Protein AF-A0AAV7QMP1-F1 (afdb_monomer_lite)

pLDDT: mean 78.6, std 20.32, range [35.31, 98.38]

Foldseek 3Di:
DVVVVVVVVVVVVVVVVVVVVVVVVVVVVVVVVVVVVVVVVVVVVVVVVVVVVVVVVCVVVVVVVVVVVVVVVVVVVVVVVVVVVVVVVVCVQCVQKDWDADDDPPPPDPDPLVVVQVCCCPPPDVDRDPPFWDWDDDDDPDPDRTDTTIGGDDPDPPPPDDDDDD

Organism: Pleurodeles waltl (NCBI:txid8319)

Radius of gyration: 50.35 Å; chains: 1; bounding box: 97×55×137 Å

Structure (mmCIF, N/CA/C/O backbone):
data_AF-A0AAV7QMP1-F1
#
_entry.id   AF-A0AAV7QMP1-F1
#
loop_
_atom_site.group_PDB
_atom_site.id
_atom_site.type_symbol
_atom_site.label_atom_id
_atom_site.label_alt_id
_atom_site.label_comp_id
_atom_site.label_asym_id
_atom_site.label_entity_id
_atom_site.label_seq_id
_atom_site.pdbx_PDB_ins_code
_atom_site.Cartn_x
_atom_site.Cartn_y
_atom_site.Cartn_z
_atom_site.occupancy
_atom_site.B_iso_or_equiv
_atom_site.auth_seq_id
_atom_site.auth_comp_id
_atom_site.auth_asym_id
_atom_site.auth_atom_id
_atom_site.pdbx_PDB_model_num
ATOM 1 N N . MET A 1 1 ? 49.238 -14.291 -77.627 1.00 57.47 1 MET A N 1
ATOM 2 C CA . MET A 1 1 ? 49.562 -13.007 -76.963 1.00 57.47 1 MET A CA 1
ATOM 3 C C . MET A 1 1 ? 48.306 -12.229 -76.553 1.00 57.47 1 MET A C 1
ATOM 5 O O . MET A 1 1 ? 48.328 -11.597 -75.507 1.00 57.47 1 MET A O 1
ATOM 9 N N . GLU A 1 2 ? 47.191 -12.328 -77.293 1.00 57.81 2 GLU A N 1
ATOM 10 C CA . GLU A 1 2 ? 45.910 -11.683 -76.927 1.00 57.81 2 GLU A CA 1
ATOM 11 C C . GLU A 1 2 ? 45.243 -12.232 -75.652 1.00 57.81 2 GLU A C 1
ATOM 13 O O . GLU A 1 2 ? 44.697 -11.458 -74.869 1.00 57.81 2 GLU A O 1
ATOM 18 N N . VAL A 1 3 ? 45.331 -13.543 -75.389 1.00 61.09 3 VAL A N 1
ATOM 19 C CA . VAL A 1 3 ? 44.695 -14.173 -74.210 1.00 61.09 3 VAL A CA 1
ATOM 20 C C . VAL A 1 3 ? 45.252 -13.616 -72.891 1.00 61.09 3 VAL A C 1
ATOM 22 O O . VAL A 1 3 ? 44.511 -13.397 -71.934 1.00 61.09 3 VAL A O 1
ATOM 25 N N . THR A 1 4 ? 46.553 -13.321 -72.843 1.00 60.56 4 THR A N 1
ATOM 26 C CA . THR A 1 4 ? 47.216 -12.785 -71.647 1.00 60.56 4 THR A CA 1
ATOM 27 C C . THR A 1 4 ? 46.822 -11.329 -71.398 1.00 60.56 4 THR A C 1
ATOM 29 O O . THR A 1 4 ? 46.493 -10.972 -70.269 1.00 60.56 4 THR A O 1
ATOM 32 N N . LEU A 1 5 ? 46.766 -10.503 -72.449 1.00 61.28 5 LEU A N 1
ATOM 33 C CA . LEU A 1 5 ? 46.315 -9.109 -72.362 1.00 61.28 5 LEU A CA 1
ATOM 34 C C . LEU A 1 5 ? 44.860 -9.012 -71.883 1.00 61.28 5 LEU A C 1
ATOM 36 O O . LEU A 1 5 ? 44.578 -8.243 -70.967 1.00 61.28 5 LEU A O 1
ATOM 40 N N . HIS A 1 6 ? 43.960 -9.850 -72.411 1.00 63.03 6 HIS A N 1
ATOM 41 C CA . HIS A 1 6 ? 42.557 -9.883 -71.984 1.00 63.03 6 HIS A CA 1
ATOM 42 C C . HIS A 1 6 ? 42.397 -10.297 -70.509 1.00 63.03 6 HIS A C 1
ATOM 44 O O . HIS A 1 6 ? 41.581 -9.726 -69.781 1.00 63.03 6 HIS A O 1
ATOM 50 N N . ASN A 1 7 ? 43.225 -11.233 -70.031 1.00 68.56 7 ASN A N 1
ATOM 51 C CA . ASN A 1 7 ? 43.263 -11.623 -68.620 1.00 68.56 7 ASN A CA 1
ATOM 52 C C . ASN A 1 7 ? 43.726 -10.460 -67.722 1.00 68.56 7 ASN A C 1
ATOM 54 O O . ASN A 1 7 ? 43.084 -10.168 -66.715 1.00 68.56 7 ASN A O 1
ATOM 58 N N . HIS A 1 8 ? 44.775 -9.725 -68.105 1.00 65.62 8 HIS A N 1
ATOM 59 C CA . HIS A 1 8 ? 45.237 -8.555 -67.347 1.00 65.62 8 HIS A CA 1
ATOM 60 C C . HIS A 1 8 ? 44.198 -7.423 -67.307 1.00 65.62 8 HIS A C 1
ATOM 62 O O . HIS A 1 8 ? 43.970 -6.840 -66.246 1.00 65.62 8 HIS A O 1
ATOM 68 N N . THR A 1 9 ? 43.503 -7.151 -68.417 1.00 70.00 9 THR A N 1
ATOM 69 C CA . THR A 1 9 ? 42.407 -6.168 -68.452 1.00 70.00 9 THR A CA 1
ATOM 70 C C . THR A 1 9 ? 41.213 -6.601 -67.594 1.00 70.00 9 THR A C 1
ATOM 72 O O . THR A 1 9 ? 40.581 -5.760 -66.955 1.00 70.00 9 THR A O 1
ATOM 75 N N . SER A 1 10 ? 40.913 -7.903 -67.531 1.00 74.25 10 SER A N 1
ATOM 76 C CA . SER A 1 10 ? 39.873 -8.456 -66.655 1.00 74.25 10 SER A CA 1
ATOM 77 C C . SER A 1 10 ? 40.239 -8.314 -65.174 1.00 74.25 10 SER A C 1
ATOM 79 O O . SER A 1 10 ? 39.420 -7.853 -64.384 1.00 74.25 10 SER A O 1
ATOM 81 N N . GLN A 1 11 ? 41.485 -8.622 -64.794 1.00 75.75 11 GLN A N 1
ATOM 82 C CA . GLN A 1 11 ? 41.970 -8.471 -63.415 1.00 75.75 11 GLN A CA 1
ATOM 83 C C . GLN A 1 11 ? 41.964 -7.005 -62.952 1.00 75.75 11 GLN A C 1
ATOM 85 O O . GLN A 1 11 ? 41.550 -6.725 -61.829 1.00 75.75 11 GLN A O 1
ATOM 90 N N . PHE A 1 12 ? 42.342 -6.060 -63.821 1.00 79.12 12 PHE A N 1
ATOM 91 C CA . PHE A 1 12 ? 42.364 -4.627 -63.495 1.00 79.12 12 PHE A CA 1
ATOM 92 C C . PHE A 1 12 ? 40.967 -4.056 -63.187 1.00 79.12 12 PHE A C 1
ATOM 94 O O . PHE A 1 12 ? 40.832 -3.162 -62.356 1.00 79.12 12 PHE A O 1
ATOM 101 N N . LYS A 1 13 ? 39.908 -4.603 -63.798 1.00 84.62 13 LYS A N 1
ATOM 102 C CA . LYS A 1 13 ? 38.517 -4.179 -63.554 1.00 84.62 13 LYS A CA 1
ATOM 103 C C . LYS A 1 13 ? 37.926 -4.702 -62.238 1.00 84.62 13 LYS A C 1
ATOM 105 O O . LYS A 1 13 ? 36.940 -4.145 -61.765 1.00 84.62 13 LYS A O 1
ATOM 110 N N . LYS A 1 14 ? 38.516 -5.734 -61.624 1.00 88.94 14 LYS A N 1
ATOM 111 C CA . LYS A 1 14 ? 37.978 -6.358 -60.399 1.00 88.94 14 LYS A CA 1
ATOM 112 C C . LYS A 1 14 ? 38.096 -5.466 -59.169 1.00 88.94 14 LYS A C 1
ATOM 114 O O . LYS A 1 14 ? 37.183 -5.442 -58.355 1.00 88.94 14 LYS A O 1
ATOM 119 N N . VAL A 1 15 ? 39.204 -4.735 -59.033 1.00 91.06 15 VAL A N 1
ATOM 120 C CA . VAL A 1 15 ? 39.450 -3.893 -57.850 1.00 91.06 15 VAL A CA 1
ATOM 121 C C . VAL A 1 15 ? 38.474 -2.707 -57.786 1.00 91.06 15 VAL A C 1
ATOM 123 O O . VAL A 1 15 ? 37.823 -2.558 -56.755 1.00 91.06 15 VAL A O 1
ATOM 126 N N . PRO A 1 16 ? 38.270 -1.910 -58.858 1.00 93.31 16 PRO A N 1
ATOM 127 C CA . PRO A 1 16 ? 37.254 -0.855 -58.854 1.00 93.31 16 PRO A CA 1
ATOM 128 C C . PRO A 1 16 ? 35.834 -1.377 -58.611 1.00 93.31 16 PRO A C 1
ATOM 130 O O . PRO A 1 16 ? 35.071 -0.737 -57.892 1.00 93.31 16 PRO A O 1
ATOM 133 N N . 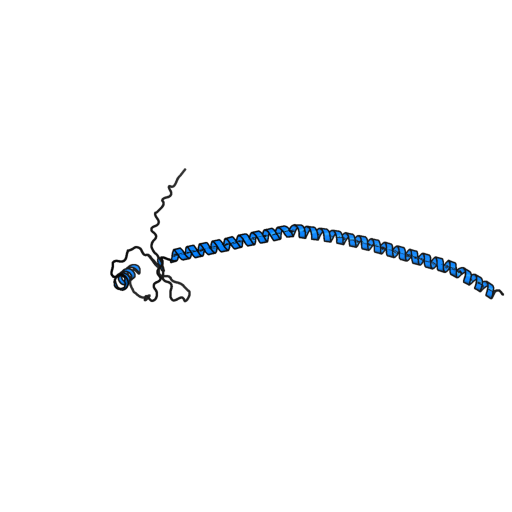GLN A 1 17 ? 35.493 -2.550 -59.160 1.00 93.06 17 GLN A N 1
ATOM 134 C CA . GLN A 1 17 ? 34.187 -3.167 -58.928 1.00 93.06 17 GLN A CA 1
ATOM 135 C C . GLN A 1 17 ? 34.003 -3.561 -57.457 1.00 93.06 17 GLN A C 1
ATOM 137 O O . GLN A 1 17 ? 33.003 -3.197 -56.855 1.00 93.06 17 GLN A O 1
ATOM 142 N N . ALA A 1 18 ? 34.999 -4.202 -56.840 1.00 95.06 18 ALA A N 1
ATOM 143 C CA . ALA A 1 18 ? 34.946 -4.555 -55.423 1.00 95.06 18 ALA A CA 1
ATOM 144 C C . ALA A 1 18 ? 34.833 -3.317 -54.508 1.00 95.06 18 ALA A C 1
ATOM 146 O O . ALA A 1 18 ? 34.141 -3.355 -53.490 1.00 95.06 18 ALA A O 1
ATOM 147 N N . ILE A 1 19 ? 35.473 -2.197 -54.871 1.00 96.00 19 ILE A N 1
ATOM 148 C CA . ILE A 1 19 ? 35.327 -0.918 -54.152 1.00 96.00 19 ILE A CA 1
ATOM 149 C C . ILE A 1 19 ? 33.887 -0.398 -54.261 1.00 96.00 19 ILE A C 1
ATOM 151 O O . ILE A 1 19 ? 33.323 0.072 -53.276 1.00 96.00 19 ILE A O 1
ATOM 155 N N . LEU A 1 20 ? 33.269 -0.503 -55.438 1.00 96.69 20 LEU A N 1
ATOM 156 C CA . LEU A 1 20 ? 31.878 -0.100 -55.631 1.00 96.69 20 LEU A CA 1
ATOM 157 C C . LEU A 1 20 ? 30.908 -0.993 -54.836 1.00 96.69 20 LEU A C 1
ATOM 159 O O . LEU A 1 20 ? 30.008 -0.488 -54.164 1.00 96.69 20 LEU A O 1
ATOM 163 N N . ASP A 1 21 ? 31.126 -2.306 -54.853 1.00 96.62 21 ASP A N 1
ATOM 164 C CA . ASP A 1 21 ? 30.295 -3.282 -54.138 1.00 96.62 21 ASP A CA 1
ATOM 165 C C . ASP A 1 21 ? 30.399 -3.097 -52.613 1.00 96.62 21 ASP A C 1
ATOM 167 O O . ASP A 1 21 ? 29.406 -3.131 -51.885 1.00 96.62 21 ASP A O 1
ATOM 171 N N . THR A 1 22 ? 31.606 -2.835 -52.105 1.00 97.19 22 THR A N 1
ATOM 172 C CA . THR A 1 22 ? 31.815 -2.530 -50.680 1.00 97.19 22 THR A CA 1
ATOM 173 C C . THR A 1 22 ? 31.209 -1.190 -50.289 1.00 97.19 22 THR A C 1
ATOM 175 O O . THR A 1 22 ? 30.554 -1.119 -49.252 1.00 97.19 22 THR A O 1
ATOM 178 N N . LYS A 1 23 ? 31.350 -0.149 -51.119 1.00 97.88 23 LYS A N 1
ATOM 179 C CA . LYS A 1 23 ? 30.707 1.152 -50.894 1.00 97.88 23 LYS A CA 1
ATOM 180 C C . LYS A 1 23 ? 29.189 1.007 -50.760 1.00 97.88 23 LYS A C 1
ATOM 182 O O . LYS A 1 23 ? 28.632 1.440 -49.759 1.00 97.88 23 LYS A O 1
ATOM 187 N N . THR A 1 24 ? 28.542 0.354 -51.721 1.00 97.88 24 THR A N 1
ATOM 188 C CA . THR A 1 24 ? 27.081 0.150 -51.708 1.00 97.88 24 THR A CA 1
ATOM 189 C C . THR A 1 24 ? 26.629 -0.706 -50.519 1.00 97.88 24 THR A C 1
ATOM 191 O O . THR A 1 24 ? 25.622 -0.415 -49.872 1.00 97.88 24 THR A O 1
ATOM 194 N N . THR A 1 25 ? 27.410 -1.726 -50.152 1.00 98.19 25 THR A N 1
ATOM 195 C CA . THR A 1 25 ? 27.158 -2.531 -48.944 1.00 98.19 25 THR A CA 1
ATOM 196 C C . THR A 1 25 ? 27.282 -1.701 -47.661 1.00 98.19 25 THR A C 1
ATOM 198 O O . THR A 1 25 ? 26.528 -1.906 -46.713 1.00 98.19 25 THR A O 1
ATOM 201 N N . LEU A 1 26 ? 28.236 -0.771 -47.593 1.00 98.06 26 LEU A N 1
ATOM 202 C CA . LEU A 1 26 ? 28.390 0.110 -46.436 1.00 98.06 26 LEU A CA 1
ATOM 203 C C . LEU A 1 26 ? 27.259 1.137 -46.357 1.00 98.06 26 LEU A C 1
ATOM 205 O O . LEU A 1 26 ? 26.715 1.318 -45.274 1.00 98.06 26 LEU A O 1
ATOM 209 N N . GLU A 1 27 ? 26.870 1.748 -47.477 1.00 98.19 27 GLU A N 1
ATOM 210 C CA . GLU A 1 27 ? 25.740 2.688 -47.546 1.00 98.19 27 GLU A CA 1
ATOM 211 C C . GLU A 1 27 ? 24.450 2.026 -47.041 1.00 98.19 27 GLU A C 1
ATOM 213 O O . GLU A 1 27 ? 23.833 2.514 -46.099 1.00 98.19 27 GLU A O 1
ATOM 218 N N . THR A 1 28 ? 24.123 0.833 -47.545 1.00 98.00 28 THR A N 1
ATOM 219 C CA . THR A 1 28 ? 22.932 0.085 -47.098 1.00 98.00 28 THR A CA 1
ATOM 220 C C . THR A 1 28 ? 22.969 -0.289 -45.612 1.00 98.00 28 THR A C 1
ATOM 222 O O . THR A 1 28 ? 21.945 -0.222 -44.932 1.00 98.00 28 THR A O 1
ATOM 225 N N . LYS A 1 29 ? 24.138 -0.655 -45.068 1.00 98.12 29 LYS A N 1
ATOM 226 C CA . LYS A 1 29 ? 24.291 -0.921 -43.627 1.00 98.12 29 LYS A CA 1
ATOM 227 C C . LYS A 1 29 ? 24.160 0.344 -42.778 1.00 98.12 29 LYS A C 1
ATOM 229 O O . LYS A 1 29 ? 23.602 0.270 -41.688 1.00 98.12 29 LYS A O 1
ATOM 234 N N . ILE A 1 30 ? 24.664 1.482 -43.254 1.00 98.38 30 ILE A N 1
ATOM 235 C CA . ILE A 1 30 ? 24.527 2.779 -42.574 1.00 98.38 30 ILE A CA 1
ATOM 236 C C . ILE A 1 30 ? 23.057 3.198 -42.532 1.00 98.38 30 ILE A C 1
ATOM 238 O O . ILE A 1 30 ? 22.582 3.631 -41.480 1.00 98.38 30 ILE A O 1
ATOM 242 N N . ASP A 1 31 ? 22.327 3.016 -43.631 1.00 98.00 31 ASP A N 1
ATOM 243 C CA . ASP A 1 31 ? 20.897 3.317 -43.698 1.00 98.00 31 ASP A CA 1
ATOM 244 C C . ASP A 1 31 ? 20.099 2.433 -42.731 1.00 98.00 31 ASP A C 1
ATOM 246 O O . ASP A 1 31 ? 19.269 2.938 -41.973 1.00 98.00 31 ASP A O 1
ATOM 250 N N . ALA A 1 32 ? 20.405 1.131 -42.684 1.00 97.69 32 ALA A N 1
ATOM 251 C CA . ALA A 1 32 ? 19.780 0.196 -41.750 1.00 97.69 32 ALA A CA 1
ATOM 252 C C . ALA A 1 32 ? 20.034 0.581 -40.281 1.00 97.69 32 ALA A C 1
ATOM 254 O O . ALA A 1 32 ? 19.093 0.687 -39.500 1.00 97.69 32 ALA A O 1
ATOM 255 N N . VAL A 1 33 ? 21.286 0.876 -39.912 1.00 98.19 33 VAL A N 1
ATOM 256 C CA . VAL A 1 33 ? 21.636 1.305 -38.543 1.00 98.19 33 VAL A CA 1
ATOM 257 C C . VAL A 1 33 ? 20.979 2.640 -38.186 1.00 98.19 33 VAL A C 1
ATOM 259 O O . VAL A 1 33 ? 20.574 2.849 -37.044 1.00 98.19 33 VAL A O 1
ATOM 262 N N . THR A 1 34 ? 20.850 3.549 -39.153 1.00 98.19 34 THR A N 1
ATOM 263 C CA . THR A 1 34 ? 20.176 4.839 -38.954 1.00 98.19 34 THR A CA 1
ATOM 264 C C . THR A 1 34 ? 18.684 4.644 -38.695 1.00 98.19 34 THR A C 1
ATOM 266 O O . THR A 1 34 ? 18.126 5.288 -37.804 1.00 98.19 34 THR A O 1
ATOM 269 N N . LEU A 1 35 ? 18.042 3.737 -39.434 1.00 97.81 35 LEU A N 1
ATOM 270 C CA . LEU A 1 35 ? 16.643 3.376 -39.225 1.00 97.81 35 LEU A CA 1
ATOM 271 C C . LEU A 1 35 ? 16.435 2.754 -37.840 1.00 97.81 35 LEU A C 1
ATOM 273 O O . LEU A 1 35 ? 15.603 3.249 -37.079 1.00 97.81 35 LEU A O 1
ATOM 277 N N . ASP A 1 36 ? 17.231 1.744 -37.488 1.00 98.06 36 ASP A N 1
ATOM 278 C CA . ASP A 1 36 ? 17.163 1.079 -36.183 1.00 98.06 36 ASP A CA 1
ATOM 279 C C . ASP A 1 36 ? 17.399 2.073 -35.038 1.00 98.06 36 ASP A C 1
ATOM 281 O O . ASP A 1 36 ? 16.678 2.075 -34.042 1.00 98.06 36 ASP A O 1
ATOM 285 N N . GLY A 1 37 ? 18.359 2.990 -35.196 1.00 98.25 37 GLY A N 1
ATOM 286 C CA . GLY A 1 37 ? 18.631 4.042 -34.219 1.00 98.25 37 GLY A CA 1
ATOM 287 C C . GLY A 1 37 ? 17.455 5.002 -34.009 1.00 98.25 37 GLY A C 1
ATOM 288 O O . GLY A 1 37 ? 17.228 5.464 -32.888 1.00 98.25 37 GLY A O 1
ATOM 289 N N . ASN A 1 38 ? 16.681 5.289 -35.058 1.00 97.88 38 ASN A N 1
ATOM 290 C CA . ASN A 1 38 ? 15.475 6.110 -34.946 1.00 97.88 38 ASN A CA 1
ATOM 291 C C . ASN A 1 38 ? 14.340 5.359 -34.241 1.00 97.88 38 ASN A C 1
ATOM 293 O O . ASN A 1 38 ? 13.675 5.953 -33.395 1.00 97.88 38 ASN A O 1
ATOM 297 N N . LEU A 1 39 ? 14.163 4.067 -34.531 1.00 97.50 39 LEU A N 1
ATOM 298 C CA . LEU A 1 39 ? 13.173 3.219 -33.856 1.00 97.50 39 LEU A CA 1
ATOM 299 C C . LEU A 1 39 ? 13.487 3.066 -32.362 1.00 97.50 39 LEU A C 1
ATOM 301 O O . LEU A 1 39 ? 12.629 3.279 -31.510 1.00 97.50 39 LEU A O 1
ATOM 305 N N . LEU A 1 40 ? 14.751 2.812 -32.020 1.00 98.12 40 LEU A N 1
ATOM 306 C CA . LEU A 1 40 ? 15.181 2.753 -30.622 1.00 98.12 40 LEU A CA 1
ATOM 307 C C . LEU A 1 40 ? 14.946 4.079 -29.894 1.00 98.12 40 LEU A C 1
ATOM 309 O O . LEU A 1 40 ? 14.585 4.084 -28.719 1.00 98.12 40 LEU A O 1
ATOM 313 N N . ARG A 1 41 ? 15.123 5.215 -30.577 1.00 98.12 41 ARG A N 1
ATOM 314 C CA . ARG A 1 41 ? 14.843 6.533 -29.997 1.00 98.12 41 ARG A CA 1
ATOM 315 C C . ARG A 1 41 ? 13.357 6.719 -29.703 1.00 98.12 41 ARG A C 1
ATOM 317 O O . ARG A 1 41 ? 13.031 7.259 -28.647 1.00 98.12 41 ARG A O 1
ATOM 324 N N . THR A 1 42 ? 12.473 6.300 -30.609 1.00 97.88 42 THR A N 1
ATOM 325 C CA . THR A 1 42 ? 11.024 6.388 -30.381 1.00 97.88 42 THR A CA 1
ATOM 326 C C . THR A 1 42 ? 10.587 5.474 -29.245 1.00 97.88 42 THR A C 1
ATOM 328 O O . THR A 1 42 ? 9.863 5.920 -28.359 1.00 97.88 42 THR A O 1
ATOM 331 N N . ASP A 1 43 ? 11.097 4.245 -29.203 1.00 98.00 43 ASP A N 1
ATOM 332 C CA . ASP A 1 43 ? 10.775 3.291 -28.140 1.00 98.00 43 ASP A CA 1
ATOM 333 C C . ASP A 1 43 ? 11.277 3.785 -26.781 1.00 98.00 43 ASP A C 1
ATOM 335 O O . ASP A 1 43 ? 10.555 3.737 -25.785 1.00 98.00 43 ASP A O 1
ATOM 339 N N . HIS A 1 44 ? 12.494 4.334 -26.742 1.00 98.00 44 HIS A N 1
ATOM 340 C CA . HIS A 1 44 ? 13.047 4.948 -25.540 1.00 98.00 44 HIS A CA 1
ATOM 341 C C . HIS A 1 44 ? 12.177 6.106 -25.040 1.00 98.00 44 HIS A C 1
ATOM 343 O O . HIS A 1 44 ? 11.932 6.206 -23.841 1.00 98.00 44 HIS A O 1
ATOM 349 N N . TRP A 1 45 ? 11.673 6.958 -25.938 1.00 98.19 45 TRP A N 1
ATOM 350 C CA . TRP A 1 45 ? 10.774 8.050 -25.559 1.00 98.19 45 TRP A CA 1
ATOM 351 C C . TRP A 1 45 ? 9.480 7.537 -24.915 1.00 98.19 45 TRP A C 1
ATOM 353 O O . TRP A 1 45 ? 9.103 8.005 -23.843 1.00 98.19 45 TRP A O 1
ATOM 363 N N . VAL A 1 46 ? 8.847 6.527 -25.519 1.00 98.06 46 VAL A N 1
ATOM 364 C CA . VAL A 1 46 ? 7.630 5.899 -24.977 1.00 98.06 46 VAL A CA 1
ATOM 365 C C . VAL A 1 46 ? 7.890 5.273 -23.604 1.00 98.06 46 VAL A C 1
ATOM 367 O O . VAL A 1 46 ? 7.051 5.358 -22.708 1.00 98.06 46 VAL A O 1
ATOM 370 N N . LEU A 1 47 ? 9.051 4.643 -23.410 1.00 98.12 47 LEU A N 1
ATOM 371 C CA . LEU A 1 47 ? 9.425 4.084 -22.112 1.00 98.12 47 LEU A CA 1
ATOM 372 C C . LEU A 1 47 ? 9.619 5.171 -21.055 1.00 98.12 47 LEU A C 1
ATOM 374 O O . LEU A 1 47 ? 9.123 5.006 -19.945 1.00 98.12 47 LEU A O 1
ATOM 378 N N . VAL A 1 48 ? 10.295 6.272 -21.391 1.00 98.38 48 VAL A N 1
ATOM 379 C CA . VAL A 1 48 ? 10.482 7.404 -20.472 1.00 98.38 48 VAL A CA 1
ATOM 380 C C . VAL A 1 48 ? 9.134 7.971 -20.034 1.00 98.38 48 VAL A C 1
ATOM 382 O O . VAL A 1 48 ? 8.917 8.141 -18.838 1.00 98.38 48 VAL A O 1
ATOM 385 N N . GLU A 1 49 ? 8.214 8.194 -20.973 1.00 98.25 49 GLU A N 1
ATOM 386 C CA . GLU A 1 49 ? 6.873 8.707 -20.676 1.00 98.25 49 GLU A CA 1
ATOM 387 C C . GLU A 1 49 ? 6.116 7.789 -19.707 1.00 98.25 49 GLU A C 1
ATOM 389 O O . GLU A 1 49 ? 5.648 8.238 -18.660 1.00 98.25 49 GLU A O 1
ATOM 394 N N . ARG A 1 50 ? 6.084 6.483 -19.997 1.00 98.06 50 ARG A N 1
ATOM 395 C CA . ARG A 1 50 ? 5.430 5.492 -19.132 1.00 98.06 50 ARG A CA 1
ATOM 396 C C . ARG A 1 50 ? 6.067 5.412 -17.750 1.00 98.06 50 ARG A C 1
ATOM 398 O O . ARG A 1 50 ? 5.354 5.281 -16.762 1.00 98.06 50 ARG A O 1
ATOM 405 N N . VAL A 1 51 ? 7.396 5.475 -17.668 1.00 98.38 51 VAL A N 1
ATOM 406 C CA . VAL A 1 51 ? 8.104 5.466 -16.382 1.00 98.38 51 VAL A CA 1
ATOM 407 C C . VAL A 1 51 ? 7.730 6.705 -15.574 1.00 98.38 51 VAL A C 1
ATOM 409 O O . VAL A 1 51 ? 7.329 6.564 -14.423 1.00 98.38 51 VAL A O 1
ATOM 412 N N . THR A 1 52 ? 7.753 7.892 -16.182 1.00 98.12 52 THR A N 1
ATOM 413 C CA . THR A 1 52 ? 7.369 9.140 -15.507 1.00 98.12 52 THR A CA 1
ATOM 414 C C . THR A 1 52 ? 5.920 9.107 -15.012 1.00 98.12 52 THR A C 1
ATOM 416 O O . THR A 1 52 ? 5.647 9.536 -13.893 1.00 98.12 52 THR A O 1
ATOM 419 N N . GLU A 1 53 ? 4.986 8.570 -15.801 1.00 97.94 53 GLU A N 1
ATOM 420 C CA . GLU A 1 53 ? 3.594 8.385 -15.371 1.00 97.94 53 GLU A CA 1
ATOM 421 C C . GLU A 1 53 ? 3.509 7.468 -14.142 1.00 97.94 53 GLU A C 1
ATOM 423 O O . GLU A 1 53 ? 2.938 7.851 -13.122 1.00 97.94 53 GLU A O 1
ATOM 428 N N . THR A 1 54 ? 4.172 6.308 -14.183 1.00 97.69 54 THR A N 1
ATOM 429 C CA . THR A 1 54 ? 4.171 5.378 -13.043 1.00 97.69 54 THR A CA 1
ATOM 430 C C . THR A 1 54 ? 4.843 5.949 -11.795 1.00 97.69 54 THR A C 1
ATOM 432 O O . THR A 1 54 ? 4.386 5.695 -10.682 1.00 97.69 54 THR A O 1
ATOM 435 N N . GLU A 1 55 ? 5.907 6.738 -11.946 1.00 97.81 55 GLU A N 1
ATOM 436 C CA . GLU A 1 55 ? 6.570 7.412 -10.828 1.00 97.81 55 GLU A CA 1
ATOM 437 C C . GLU A 1 55 ? 5.646 8.448 -10.178 1.00 97.81 55 GLU A C 1
ATOM 439 O O . GLU A 1 55 ? 5.572 8.517 -8.948 1.00 97.81 55 GLU A O 1
ATOM 444 N N . ASN A 1 56 ? 4.888 9.199 -10.983 1.00 97.81 56 ASN A N 1
ATOM 445 C CA . ASN A 1 56 ? 3.892 10.147 -10.488 1.00 97.81 56 ASN A CA 1
ATOM 446 C C . ASN A 1 56 ? 2.751 9.438 -9.749 1.00 97.81 56 ASN A C 1
ATOM 448 O O . ASN A 1 56 ? 2.383 9.855 -8.649 1.00 97.81 56 ASN A O 1
ATOM 452 N N . ASP A 1 57 ? 2.233 8.339 -10.298 1.00 97.19 57 ASP A N 1
ATOM 453 C CA . ASP A 1 57 ? 1.194 7.540 -9.643 1.00 97.19 57 ASP A CA 1
ATOM 454 C C . ASP A 1 57 ? 1.674 6.999 -8.293 1.00 97.19 57 ASP A C 1
ATOM 456 O O . ASP A 1 57 ? 0.973 7.103 -7.283 1.00 97.19 57 ASP A O 1
ATOM 460 N N . VAL A 1 58 ? 2.902 6.478 -8.231 1.00 97.12 58 VAL A N 1
ATOM 461 C CA . VAL A 1 58 ? 3.507 6.005 -6.977 1.00 97.12 58 VAL A CA 1
ATOM 462 C C . VAL A 1 58 ? 3.677 7.152 -5.980 1.00 97.12 58 VAL A C 1
ATOM 464 O O . VAL A 1 58 ? 3.355 6.988 -4.796 1.00 97.12 58 VAL A O 1
ATOM 467 N N . ALA A 1 59 ? 4.137 8.319 -6.434 1.00 97.12 59 ALA A N 1
ATOM 468 C CA . ALA A 1 59 ? 4.282 9.502 -5.592 1.00 97.12 59 ALA A CA 1
ATOM 469 C C . ALA A 1 59 ? 2.938 9.963 -5.004 1.00 97.12 59 ALA A C 1
ATOM 471 O O . ALA A 1 59 ? 2.893 10.379 -3.847 1.00 97.12 59 ALA A O 1
ATOM 472 N N . MET A 1 60 ? 1.843 9.829 -5.757 1.00 96.44 60 MET A N 1
ATOM 473 C CA . MET A 1 60 ? 0.487 10.166 -5.310 1.00 96.44 60 MET A CA 1
ATOM 474 C C . MET A 1 60 ? -0.131 9.104 -4.392 1.00 96.44 60 MET A C 1
ATOM 476 O O . MET A 1 60 ? -0.805 9.444 -3.419 1.00 96.44 60 MET A O 1
ATOM 480 N N . LEU A 1 61 ? 0.106 7.818 -4.654 1.00 97.00 61 LEU A N 1
ATOM 481 C CA . LEU A 1 61 ? -0.460 6.724 -3.859 1.00 97.00 61 LEU A CA 1
ATOM 482 C C . LEU A 1 61 ? 0.222 6.569 -2.496 1.00 97.00 61 LEU A C 1
ATOM 484 O O . LEU A 1 61 ? -0.440 6.241 -1.509 1.00 97.00 61 LEU A O 1
ATOM 488 N N . THR A 1 62 ? 1.524 6.841 -2.416 1.00 96.31 62 THR A N 1
ATOM 489 C CA . THR A 1 62 ? 2.308 6.734 -1.175 1.00 96.31 62 THR A CA 1
ATOM 490 C C . THR A 1 62 ? 1.698 7.513 0.008 1.00 96.31 62 THR A C 1
ATOM 492 O O . THR A 1 62 ? 1.490 6.909 1.067 1.00 96.31 62 THR A O 1
ATOM 495 N N . PRO A 1 63 ? 1.354 8.814 -0.108 1.00 96.06 63 PRO A N 1
ATOM 496 C CA . PRO A 1 63 ? 0.725 9.552 0.987 1.00 96.06 63 PRO A CA 1
ATOM 497 C C . PRO A 1 63 ? -0.693 9.059 1.304 1.00 96.06 63 PRO A C 1
ATOM 499 O O . PRO A 1 63 ? -1.062 9.031 2.477 1.00 96.06 63 PRO A O 1
ATOM 502 N N . CYS A 1 64 ? -1.475 8.620 0.310 1.00 96.31 64 CYS A N 1
ATOM 503 C CA . CYS A 1 64 ? -2.812 8.062 0.544 1.00 96.31 64 CYS A CA 1
ATOM 504 C C . CYS A 1 64 ? -2.761 6.779 1.380 1.00 96.31 64 CYS A C 1
ATOM 506 O O . CYS A 1 64 ? -3.531 6.635 2.329 1.00 96.31 64 CYS A O 1
ATOM 508 N N . VAL A 1 65 ? -1.838 5.866 1.064 1.00 97.12 65 VAL A N 1
ATOM 509 C CA . VAL A 1 65 ? -1.643 4.632 1.840 1.00 97.12 65 VAL A CA 1
ATOM 510 C C . VAL A 1 65 ? -1.235 4.962 3.272 1.00 97.12 65 VAL A C 1
ATOM 512 O O . VAL A 1 65 ? -1.786 4.387 4.209 1.00 97.12 65 VAL A O 1
ATOM 515 N N . LYS A 1 66 ? -0.326 5.924 3.455 1.00 96.69 66 LYS A N 1
ATOM 516 C CA . LYS A 1 66 ? 0.104 6.361 4.785 1.00 96.69 66 LYS A CA 1
ATOM 517 C C . LYS A 1 66 ? -1.055 6.945 5.601 1.00 96.69 66 LYS A C 1
ATOM 519 O O . LYS A 1 66 ? -1.269 6.524 6.733 1.00 96.69 66 LYS A O 1
ATOM 524 N N . ALA A 1 67 ? -1.845 7.842 5.012 1.00 96.56 67 ALA A N 1
ATOM 525 C CA . ALA A 1 67 ? -3.017 8.419 5.670 1.00 96.56 67 ALA A CA 1
ATOM 526 C C . ALA A 1 67 ? -4.059 7.348 6.037 1.00 96.56 67 ALA A C 1
ATOM 528 O O . ALA A 1 67 ? -4.655 7.387 7.112 1.00 96.56 67 ALA A O 1
ATOM 529 N N . LEU A 1 68 ? -4.261 6.351 5.170 1.00 96.56 68 LEU A N 1
ATOM 530 C CA . LEU A 1 68 ? -5.174 5.245 5.449 1.00 96.56 68 LEU A CA 1
ATOM 531 C C . LEU A 1 68 ? -4.680 4.372 6.612 1.00 96.56 68 LEU A C 1
ATOM 533 O O . LEU A 1 68 ? -5.481 3.974 7.455 1.00 96.56 68 LEU A O 1
ATOM 537 N N . GLN A 1 69 ? -3.375 4.100 6.681 1.00 97.50 69 GLN A N 1
ATOM 538 C CA . GLN A 1 69 ? -2.770 3.377 7.801 1.00 97.50 69 GLN A CA 1
ATOM 539 C C . GLN A 1 69 ? -2.927 4.146 9.116 1.00 97.50 69 GLN A C 1
ATOM 541 O O . GLN A 1 69 ? -3.353 3.560 10.108 1.00 97.50 69 GLN A O 1
ATOM 546 N N . GLU A 1 70 ? -2.658 5.453 9.116 1.00 97.19 70 GLU A N 1
ATOM 547 C CA . GLU A 1 70 ? -2.846 6.316 10.288 1.00 97.19 70 GLU A CA 1
ATOM 548 C C . GLU A 1 70 ? -4.308 6.285 10.768 1.00 97.19 70 GLU A C 1
ATOM 550 O O . GLU A 1 70 ? -4.572 6.004 11.940 1.00 97.19 70 GLU A O 1
ATOM 555 N N . ASN A 1 71 ? -5.269 6.433 9.853 1.00 97.56 71 ASN A N 1
ATOM 556 C CA . ASN A 1 71 ? -6.695 6.345 10.177 1.00 97.56 71 ASN A CA 1
ATOM 557 C C . ASN A 1 71 ? -7.087 4.973 10.738 1.00 97.56 71 ASN A C 1
ATOM 559 O O . ASN A 1 71 ? -7.822 4.901 11.718 1.00 97.56 71 ASN A O 1
ATOM 563 N N . MET A 1 72 ? -6.584 3.882 10.152 1.00 97.56 72 MET A N 1
ATOM 564 C CA . MET A 1 72 ? -6.844 2.525 10.637 1.00 97.56 72 MET A CA 1
ATOM 565 C C . MET A 1 72 ? -6.322 2.340 12.065 1.00 97.56 72 MET A C 1
ATOM 567 O O . MET A 1 72 ? -7.022 1.777 12.907 1.00 97.56 72 MET A O 1
ATOM 571 N N . THR A 1 73 ? -5.115 2.834 12.359 1.00 97.31 73 THR A N 1
ATOM 572 C CA . THR A 1 73 ? -4.552 2.761 13.714 1.00 97.31 73 THR A CA 1
ATOM 573 C C . THR A 1 73 ? -5.383 3.560 14.710 1.00 97.31 73 THR A C 1
ATOM 575 O O . THR A 1 73 ? -5.733 3.021 15.756 1.00 97.31 73 THR A O 1
ATOM 578 N N . HIS A 1 74 ? -5.792 4.781 14.353 1.00 97.31 74 HIS A N 1
ATOM 579 C CA . HIS A 1 74 ? -6.652 5.616 15.190 1.00 97.31 74 HIS A CA 1
ATOM 580 C C . HIS A 1 74 ? -7.986 4.926 15.494 1.00 97.31 74 HIS A C 1
ATOM 582 O O . HIS A 1 74 ? -8.372 4.778 16.653 1.00 97.31 74 HIS A O 1
ATOM 588 N N . LEU A 1 75 ? -8.666 4.428 14.461 1.00 97.38 75 LEU A N 1
ATOM 589 C CA . LEU A 1 75 ? -9.962 3.774 14.623 1.00 97.38 75 LEU A CA 1
ATOM 590 C C . LEU A 1 75 ? -9.855 2.491 15.452 1.00 97.38 75 LEU A C 1
ATOM 592 O O . LEU A 1 75 ? -10.717 2.220 16.281 1.00 97.38 75 LEU A O 1
ATOM 596 N N . THR A 1 76 ? -8.780 1.722 15.267 1.00 97.75 76 THR A N 1
ATOM 597 C CA . THR A 1 76 ? -8.522 0.518 16.069 1.00 97.75 76 THR A CA 1
ATOM 598 C C . THR A 1 76 ? -8.354 0.884 17.544 1.00 97.75 76 THR A C 1
ATOM 600 O O . THR A 1 76 ? -8.977 0.263 18.400 1.00 97.75 76 THR A O 1
ATOM 603 N N . THR A 1 77 ? -7.595 1.943 17.848 1.00 97.56 77 THR A N 1
ATOM 604 C CA . THR A 1 77 ? -7.429 2.403 19.235 1.00 97.56 77 THR A CA 1
ATOM 605 C C . THR A 1 77 ? -8.729 2.908 19.857 1.00 97.56 77 THR A C 1
ATOM 607 O O . THR A 1 77 ? -8.993 2.619 21.023 1.00 97.56 77 THR A O 1
ATOM 610 N N . GLU A 1 78 ? -9.572 3.610 19.093 1.00 97.88 78 GLU A N 1
ATOM 611 C CA . GLU A 1 78 ? -10.881 4.053 19.582 1.00 97.88 78 GLU A CA 1
ATOM 612 C C . GLU A 1 78 ? -11.810 2.872 19.864 1.00 97.88 78 GLU A C 1
ATOM 614 O O . GLU A 1 78 ? -12.494 2.857 20.886 1.00 97.88 78 GLU A O 1
ATOM 619 N N . VAL A 1 79 ? -11.823 1.863 18.989 1.00 98.00 79 VAL A N 1
ATOM 620 C CA . VAL A 1 79 ? -12.616 0.645 19.193 1.00 98.00 79 VAL A CA 1
ATOM 621 C C . VAL A 1 79 ? -12.174 -0.083 20.460 1.00 98.00 79 VAL A C 1
ATOM 623 O O . VAL A 1 79 ? -13.029 -0.425 21.278 1.00 98.00 79 VAL A O 1
ATOM 626 N N . ASP A 1 80 ? -10.868 -0.255 20.669 1.00 97.75 80 ASP A N 1
ATOM 627 C CA . ASP A 1 80 ? -10.331 -0.895 21.874 1.00 97.75 80 ASP A CA 1
ATOM 628 C C . ASP A 1 80 ? -10.692 -0.107 23.143 1.00 97.75 80 ASP A C 1
ATOM 630 O O . ASP A 1 80 ? -11.085 -0.683 24.164 1.00 97.75 80 ASP A O 1
ATOM 634 N N . GLU A 1 81 ? -10.617 1.226 23.094 1.00 97.69 81 GLU A N 1
ATOM 635 C CA . GLU A 1 81 ? -11.014 2.066 24.222 1.00 97.69 81 GLU A CA 1
ATOM 636 C C . GLU A 1 81 ? -12.514 1.941 24.515 1.00 97.69 81 GLU A C 1
ATOM 638 O O . GLU A 1 81 ? -12.911 1.766 25.673 1.00 97.69 81 GLU A O 1
ATOM 643 N N . LEU A 1 82 ? -13.355 2.015 23.482 1.00 97.12 82 LEU A N 1
ATOM 644 C CA . LEU A 1 82 ? -14.801 1.880 23.616 1.00 97.12 82 LEU A CA 1
ATOM 645 C C . LEU A 1 82 ? -15.183 0.501 24.152 1.00 97.12 82 LEU A C 1
ATOM 647 O O . LEU A 1 82 ? -16.036 0.417 25.037 1.00 97.12 82 LEU A O 1
ATOM 651 N N . GLN A 1 83 ? -14.521 -0.558 23.688 1.00 97.25 83 GLN A N 1
ATOM 652 C CA . GLN A 1 83 ? -14.721 -1.907 24.198 1.00 97.25 83 GLN A CA 1
ATOM 653 C C . GLN A 1 83 ? -14.355 -1.988 25.682 1.00 97.25 83 GLN A C 1
ATOM 655 O O . GLN A 1 83 ? -15.174 -2.425 26.491 1.00 97.25 83 GLN A O 1
ATOM 660 N N . ARG A 1 84 ? -13.184 -1.476 26.079 1.00 96.44 84 ARG A N 1
ATOM 661 C CA . ARG A 1 84 ? -12.762 -1.453 27.487 1.00 96.44 84 ARG A CA 1
ATOM 662 C C . ARG A 1 84 ? -13.748 -0.681 28.367 1.00 96.44 84 ARG A C 1
ATOM 664 O O . ARG A 1 84 ? -14.050 -1.099 29.483 1.00 96.44 84 ARG A O 1
ATOM 671 N N . ARG A 1 85 ? -14.265 0.450 27.878 1.00 96.12 85 ARG A N 1
ATOM 672 C CA . ARG A 1 85 ? -15.273 1.255 28.589 1.00 96.12 85 ARG A CA 1
ATOM 673 C C . ARG A 1 85 ? -16.608 0.523 28.705 1.00 96.12 85 ARG A C 1
ATOM 675 O O . ARG A 1 85 ? -17.252 0.627 29.748 1.00 96.12 85 ARG A O 1
ATOM 682 N N . ALA A 1 86 ? -17.017 -0.205 27.669 1.00 94.69 86 ALA A N 1
ATOM 683 C CA . ALA A 1 86 ? -18.231 -1.012 27.684 1.00 94.69 86 ALA A CA 1
ATOM 684 C C . ALA A 1 86 ? -18.117 -2.175 28.679 1.00 94.69 86 ALA A C 1
ATOM 686 O O . ALA A 1 86 ? -19.014 -2.357 29.499 1.00 94.69 86 ALA A O 1
ATOM 687 N N . GLU A 1 87 ? -16.995 -2.895 28.674 1.00 93.44 87 GLU A N 1
ATOM 688 C CA . GLU A 1 87 ? -16.714 -3.985 29.615 1.00 93.44 87 GLU A CA 1
ATOM 689 C C . GLU A 1 87 ? -16.672 -3.489 31.068 1.00 93.44 87 GLU A C 1
ATOM 691 O O . GLU A 1 87 ? -17.263 -4.101 31.957 1.00 93.44 87 GLU A O 1
ATOM 696 N N . ASP A 1 88 ? -16.041 -2.341 31.320 1.00 93.75 88 ASP A N 1
ATOM 697 C CA . ASP A 1 88 ? -16.009 -1.701 32.639 1.00 93.75 88 ASP A CA 1
ATOM 698 C C . ASP A 1 88 ? -17.413 -1.256 33.099 1.00 93.75 88 ASP A C 1
ATOM 700 O O . ASP A 1 88 ? -17.811 -1.485 34.245 1.00 93.75 88 ASP A O 1
ATOM 704 N N . ALA A 1 89 ? -18.213 -0.669 32.202 1.00 87.25 89 ALA A N 1
ATOM 705 C CA . ALA A 1 89 ? -19.597 -0.296 32.495 1.00 87.25 89 ALA A CA 1
ATOM 706 C C . ALA A 1 89 ? -20.485 -1.522 32.776 1.00 87.25 89 ALA A C 1
ATOM 708 O O . ALA A 1 89 ? -21.265 -1.510 33.733 1.00 87.25 89 ALA A O 1
ATOM 709 N N . GLU A 1 90 ? -20.340 -2.593 31.995 1.00 88.44 90 GLU A N 1
ATOM 710 C CA . GLU A 1 90 ? -21.028 -3.868 32.206 1.00 88.44 90 GLU A CA 1
ATOM 711 C C . GLU A 1 90 ? -20.607 -4.511 33.534 1.00 88.44 90 GLU A C 1
ATOM 713 O O . GLU A 1 90 ? -21.457 -4.990 34.291 1.00 88.44 90 GLU A O 1
ATOM 718 N N . GLY A 1 91 ? -19.311 -4.465 33.853 1.00 87.31 91 GLY A N 1
ATOM 719 C CA . GLY A 1 91 ? -18.751 -4.913 35.121 1.00 87.31 91 GLY A CA 1
ATOM 720 C C . GLY A 1 91 ? -19.382 -4.184 36.304 1.00 87.31 91 GLY A C 1
ATOM 721 O O . GLY A 1 91 ? -19.976 -4.828 37.169 1.00 87.31 91 GLY A O 1
ATOM 722 N N . ARG A 1 92 ? -19.342 -2.845 36.318 1.00 84.62 92 ARG A N 1
ATOM 723 C CA . ARG A 1 92 ? -19.959 -2.027 37.380 1.00 84.62 92 ARG A CA 1
ATOM 724 C C . ARG A 1 92 ? -21.464 -2.247 37.501 1.00 84.62 92 ARG A C 1
ATOM 726 O O . ARG A 1 92 ? -21.975 -2.354 38.611 1.00 84.62 92 ARG A O 1
ATOM 733 N N . SER A 1 93 ? -22.172 -2.368 36.378 1.00 80.62 93 SER A N 1
ATOM 734 C CA . SER A 1 93 ? -23.612 -2.651 36.375 1.00 80.62 93 SER A CA 1
ATOM 735 C C . SER A 1 93 ? -23.935 -4.007 37.016 1.00 80.62 93 SER A C 1
ATOM 737 O O . SER A 1 93 ? -24.965 -4.152 37.672 1.00 80.62 93 SER A O 1
ATOM 739 N N . ARG A 1 94 ? -23.048 -5.001 36.872 1.00 79.12 94 ARG A N 1
ATOM 740 C CA . ARG A 1 94 ? -23.221 -6.345 37.443 1.00 79.12 94 ARG A CA 1
ATOM 741 C C . ARG A 1 94 ? -22.679 -6.515 38.856 1.00 79.12 94 ARG A C 1
ATOM 743 O O . ARG A 1 94 ? -23.088 -7.469 39.507 1.00 79.12 94 ARG A O 1
ATOM 750 N N . GLN A 1 95 ? -21.795 -5.642 39.336 1.00 79.62 95 GLN A N 1
ATOM 751 C CA . GLN A 1 95 ? -21.161 -5.780 40.656 1.00 79.62 95 GLN A CA 1
ATOM 752 C C . GLN A 1 95 ? -22.172 -5.867 41.802 1.00 79.62 95 GLN A C 1
ATOM 754 O O . GLN A 1 95 ? -21.981 -6.654 42.724 1.00 79.62 95 GLN A O 1
ATOM 759 N N . ASN A 1 96 ? -23.274 -5.123 41.713 1.00 74.00 96 ASN A N 1
ATOM 760 C CA . ASN A 1 96 ? -24.327 -5.167 42.727 1.00 74.00 96 ASN A CA 1
ATOM 761 C C . ASN A 1 96 ? -25.431 -6.186 42.410 1.00 74.00 96 ASN A C 1
ATOM 763 O O . ASN A 1 96 ? -26.405 -6.282 43.158 1.00 74.00 96 ASN A O 1
ATOM 767 N N . ASN A 1 97 ? -25.285 -6.957 41.327 1.00 78.31 97 ASN A N 1
ATOM 768 C CA . ASN A 1 97 ? -26.274 -7.944 40.932 1.00 78.31 97 ASN A CA 1
ATOM 769 C C . ASN A 1 97 ? -25.919 -9.323 41.487 1.00 78.31 97 ASN A C 1
ATOM 771 O O . ASN A 1 97 ? -24.933 -9.942 41.088 1.00 78.31 97 ASN A O 1
ATOM 775 N N . ILE A 1 98 ? -26.763 -9.848 42.376 1.00 77.50 98 ILE A N 1
ATOM 776 C CA . ILE A 1 98 ? -26.566 -11.174 42.973 1.00 77.50 98 ILE A CA 1
ATOM 777 C C . ILE A 1 98 ? -27.296 -12.225 42.137 1.00 77.50 98 ILE A C 1
ATOM 779 O O . ILE A 1 98 ? -28.465 -12.062 41.779 1.00 77.50 98 ILE A O 1
ATOM 783 N N . ARG A 1 99 ? -26.609 -13.337 41.843 1.00 77.38 99 ARG A N 1
ATOM 784 C CA . ARG A 1 99 ? -27.160 -14.449 41.062 1.00 77.38 99 ARG A CA 1
ATOM 785 C C . ARG A 1 99 ? -27.563 -15.618 41.949 1.00 77.38 99 ARG A C 1
ATOM 787 O O . ARG A 1 99 ? -26.709 -16.277 42.532 1.00 77.38 99 ARG A O 1
ATOM 794 N N . LEU A 1 100 ? -28.859 -15.926 41.983 1.00 76.44 100 LEU A N 1
ATOM 795 C CA . LEU A 1 100 ? -29.400 -17.072 42.718 1.00 76.44 100 LEU A CA 1
ATOM 796 C C . LEU A 1 100 ? -29.743 -18.226 41.763 1.00 76.44 100 LEU A C 1
ATOM 798 O O . LEU A 1 100 ? -30.586 -18.080 40.877 1.00 76.44 100 LEU A O 1
ATOM 802 N N . VAL A 1 101 ? -29.093 -19.377 41.949 1.00 75.62 101 VAL A N 1
ATOM 803 C CA . VAL A 1 101 ? -29.209 -20.577 41.098 1.00 75.62 101 VAL A CA 1
ATOM 804 C C . VAL A 1 101 ? -29.837 -21.727 41.895 1.00 75.62 101 VAL A C 1
ATOM 806 O O . VAL A 1 101 ? -29.661 -21.802 43.105 1.00 75.62 101 VAL A O 1
ATOM 809 N N . GLY A 1 102 ? -30.581 -22.618 41.228 1.00 74.69 102 GLY A N 1
ATOM 810 C CA . GLY A 1 102 ? -31.151 -23.823 41.854 1.00 74.69 102 GLY A CA 1
ATOM 811 C C . GLY A 1 102 ? -32.529 -23.632 42.493 1.00 74.69 102 GLY A C 1
ATOM 812 O O . GLY A 1 102 ? -33.048 -24.539 43.137 1.00 74.69 102 GLY A O 1
ATOM 813 N N . PHE A 1 103 ? -33.158 -22.471 42.300 1.00 73.81 103 PHE A N 1
ATOM 814 C CA . PHE A 1 103 ? -34.510 -22.231 42.795 1.00 73.81 103 PHE A CA 1
ATOM 815 C C . PHE A 1 103 ? -35.566 -22.915 41.917 1.00 73.81 103 PHE A C 1
ATOM 817 O O . PHE A 1 103 ? -35.575 -22.679 40.702 1.00 73.81 103 PHE A O 1
ATOM 824 N N . PRO A 1 104 ? -36.505 -23.678 42.509 1.00 70.50 104 PRO A N 1
ATOM 825 C CA . PRO A 1 104 ? -37.548 -24.362 41.762 1.00 70.50 104 PRO A CA 1
ATOM 826 C C . PRO A 1 104 ? -38.422 -23.349 41.017 1.00 70.50 104 PRO A C 1
ATOM 828 O O . PRO A 1 104 ? -39.042 -22.466 41.606 1.00 70.50 104 PRO A O 1
ATOM 831 N N . GLU A 1 105 ? -38.488 -23.497 39.697 1.00 66.94 105 GLU A N 1
ATOM 832 C CA . GLU A 1 105 ? -39.192 -22.589 38.781 1.00 66.94 105 GLU A CA 1
ATOM 833 C C . GLU A 1 105 ? -40.717 -22.563 39.009 1.00 66.94 105 GLU A C 1
ATOM 835 O O . GLU A 1 105 ? -41.400 -21.602 38.656 1.00 66.94 105 GLU A O 1
ATOM 840 N N . ARG A 1 106 ? -41.236 -23.607 39.669 1.00 59.44 106 ARG A N 1
ATOM 841 C CA . ARG A 1 106 ? -42.662 -23.907 39.866 1.00 59.44 106 ARG A CA 1
ATOM 842 C C . ARG A 1 106 ? -43.225 -23.499 41.228 1.00 59.44 106 ARG A C 1
ATOM 844 O O . ARG A 1 106 ? -44.315 -23.945 41.588 1.00 59.44 106 ARG A O 1
ATOM 851 N N . ALA A 1 107 ? -42.521 -22.674 42.002 1.00 54.69 107 ALA A N 1
ATOM 852 C CA . ALA A 1 107 ? -43.124 -22.089 43.193 1.00 54.69 107 ALA A CA 1
ATOM 853 C C . ALA A 1 107 ? -44.284 -21.178 42.743 1.00 54.69 107 ALA A C 1
ATOM 855 O O . ALA A 1 107 ? -44.051 -20.108 42.185 1.00 54.69 107 ALA A O 1
ATOM 856 N N . LYS A 1 108 ? -45.530 -21.639 42.939 1.00 52.41 108 LYS A N 1
ATOM 857 C CA . LYS A 1 108 ? -46.798 -20.932 42.664 1.00 52.41 108 LYS A CA 1
ATOM 858 C C . LYS A 1 108 ? -46.981 -19.730 43.604 1.00 52.41 108 LYS A C 1
ATOM 860 O O . LYS A 1 108 ? -47.982 -19.625 44.304 1.00 52.41 108 LYS A O 1
ATOM 865 N N . VAL A 1 109 ? -45.983 -18.859 43.688 1.00 59.94 109 VAL A N 1
ATOM 866 C CA . VAL A 1 109 ? -46.052 -17.632 44.474 1.00 59.94 109 VAL A CA 1
ATOM 867 C C . VAL A 1 109 ? -46.249 -16.486 43.484 1.00 59.94 109 VAL A C 1
ATOM 869 O O . VAL A 1 109 ? -45.447 -16.357 42.558 1.00 59.94 109 VAL A O 1
ATOM 872 N N . PRO A 1 110 ? -47.311 -15.677 43.631 1.00 62.47 110 PRO A N 1
ATOM 873 C CA . PRO A 1 110 ? -47.665 -14.639 42.661 1.00 62.47 110 PRO A CA 1
ATOM 874 C C . PRO A 1 110 ? -46.626 -13.510 42.569 1.00 62.47 110 PRO A C 1
ATOM 876 O O . PRO A 1 110 ? -46.546 -12.849 41.541 1.00 62.47 110 PRO A O 1
ATOM 879 N N . SER A 1 111 ? -45.797 -13.318 43.601 1.00 72.38 111 SER A N 1
ATOM 880 C CA .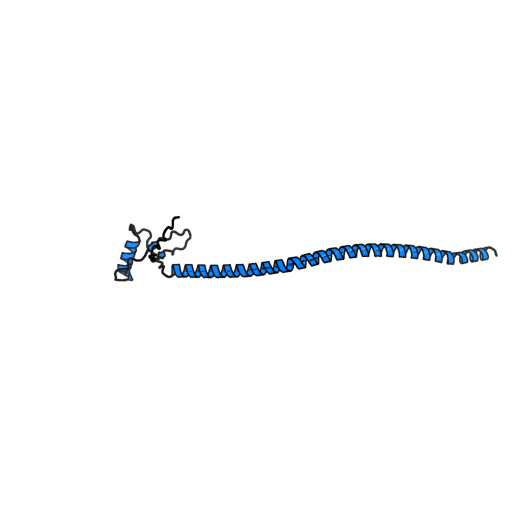 SER A 1 111 ? -44.668 -12.383 43.587 1.00 72.38 111 SER A CA 1
ATOM 881 C C . SER A 1 111 ? -43.371 -13.108 43.948 1.00 72.38 111 SER A C 1
ATOM 883 O O . SER A 1 111 ? -43.260 -13.746 44.998 1.00 72.38 111 SER A O 1
ATOM 885 N N . THR A 1 112 ? -42.384 -13.016 43.052 1.00 74.81 112 THR A N 1
ATOM 886 C CA . THR A 1 112 ? -41.049 -13.609 43.241 1.00 74.81 112 THR A CA 1
ATOM 887 C C . THR A 1 112 ? -40.274 -12.879 44.348 1.00 74.81 112 THR A C 1
ATOM 889 O O . THR A 1 112 ? -39.501 -13.507 45.069 1.00 74.81 112 THR A O 1
ATOM 892 N N . GLU A 1 113 ? -40.535 -11.584 44.531 1.00 76.56 113 GLU A N 1
ATOM 893 C CA . GLU A 1 113 ? -39.933 -10.731 45.563 1.00 76.56 113 GLU A CA 1
ATOM 894 C C . GLU A 1 113 ? -40.322 -11.189 46.970 1.00 76.56 113 GLU A C 1
ATOM 896 O O . GLU A 1 113 ? -39.445 -11.427 47.793 1.00 76.56 113 GLU A O 1
ATOM 901 N N . LEU A 1 114 ? -41.617 -11.424 47.223 1.00 77.38 114 LEU A N 1
ATOM 902 C CA . LEU A 1 114 ? -42.113 -11.869 48.536 1.00 77.38 114 LEU A CA 1
ATOM 903 C C . LEU A 1 114 ? -41.543 -13.230 48.945 1.00 77.38 114 LEU A C 1
ATOM 905 O O . LEU A 1 114 ? -41.240 -13.478 50.114 1.00 77.38 114 LEU A O 1
ATOM 909 N N . PHE A 1 115 ? -41.408 -14.137 47.977 1.00 78.75 115 PHE A N 1
ATOM 910 C CA . PHE A 1 115 ? -40.797 -15.437 48.217 1.00 78.75 115 PHE A CA 1
ATOM 911 C C . PHE A 1 115 ? -39.315 -15.296 48.590 1.00 78.75 115 PHE A C 1
ATOM 913 O O . PHE A 1 115 ? -38.869 -15.921 49.553 1.00 78.75 115 PHE A O 1
ATOM 920 N N . LEU A 1 116 ? -38.569 -14.462 47.861 1.00 79.94 116 LEU A N 1
ATOM 921 C CA . LEU A 1 116 ? -37.157 -14.209 48.143 1.00 79.94 116 LEU A CA 1
ATOM 922 C C . LEU A 1 116 ? -36.952 -13.479 49.467 1.00 79.94 116 LEU A C 1
ATOM 924 O O . LEU A 1 116 ? -36.061 -13.862 50.214 1.00 79.94 116 LEU A O 1
ATOM 928 N N . GLU A 1 117 ? -37.791 -12.501 49.800 1.00 79.44 117 GLU A N 1
ATOM 929 C CA . GLU A 1 117 ? -37.761 -11.796 51.085 1.00 79.44 117 GLU A CA 1
ATOM 930 C C . GLU A 1 117 ? -37.956 -12.775 52.253 1.00 79.44 117 GLU A C 1
ATOM 932 O O . GLU A 1 117 ? -37.170 -12.785 53.206 1.00 79.44 117 GLU A O 1
ATOM 937 N N . LYS A 1 118 ? -38.951 -13.668 52.150 1.00 80.50 118 LYS A N 1
ATOM 938 C CA . LYS A 1 118 ? -39.210 -14.704 53.159 1.00 80.50 118 LYS A CA 1
ATOM 939 C C . LYS A 1 118 ? -38.060 -15.705 53.265 1.00 80.50 118 LYS A C 1
ATOM 941 O O . LYS A 1 118 ? -37.684 -16.075 54.376 1.00 80.50 118 LYS A O 1
ATOM 946 N N . TRP A 1 119 ? -37.512 -16.143 52.131 1.00 81.81 119 TRP A N 1
ATOM 947 C CA . TRP A 1 119 ? -36.375 -17.062 52.109 1.00 81.81 119 TRP A CA 1
ATOM 948 C C . TRP A 1 119 ? -35.136 -16.410 52.735 1.00 81.81 119 TRP A C 1
ATOM 950 O O . TRP A 1 119 ? -34.619 -16.930 53.714 1.00 81.81 119 TRP A O 1
ATOM 960 N N . LEU A 1 120 ? -34.734 -15.221 52.276 1.00 80.44 120 LEU A N 1
ATOM 961 C CA . LEU A 1 120 ? -33.574 -14.485 52.792 1.00 80.44 120 LEU A CA 1
ATOM 962 C C . LEU A 1 120 ? -33.667 -14.214 54.298 1.00 80.44 120 LEU A C 1
ATOM 964 O O . LEU A 1 120 ? -32.687 -14.425 55.012 1.00 80.44 120 LEU A O 1
ATOM 968 N N . THR A 1 121 ? -34.840 -13.798 54.785 1.00 82.31 121 THR A N 1
ATOM 969 C CA . THR A 1 121 ? -35.074 -13.564 56.220 1.00 82.31 121 THR A CA 1
ATOM 970 C C . THR A 1 121 ? -34.940 -14.861 57.022 1.00 82.31 121 THR A C 1
ATOM 972 O O . THR A 1 121 ? -34.346 -14.863 58.097 1.00 82.31 121 THR A O 1
ATOM 975 N N . GLY A 1 122 ? -35.486 -15.967 56.503 1.00 80.19 122 GLY A N 1
ATOM 976 C CA . GLY A 1 122 ? -35.557 -17.244 57.211 1.00 80.19 122 GLY A CA 1
ATOM 977 C C . GLY A 1 122 ? -34.273 -18.073 57.186 1.00 80.19 122 GLY A C 1
ATOM 978 O O . GLY A 1 122 ? -34.021 -18.802 58.141 1.00 80.19 122 GLY A O 1
ATOM 979 N N . THR A 1 123 ? -33.468 -17.989 56.124 1.00 77.31 123 THR A N 1
ATOM 980 C CA . THR A 1 123 ? -32.277 -18.841 55.964 1.00 77.31 123 THR A CA 1
ATOM 981 C C . THR A 1 123 ? -30.951 -18.101 56.052 1.00 77.31 123 THR A C 1
ATOM 983 O O . THR A 1 123 ? -29.983 -18.701 56.506 1.00 77.31 123 THR A O 1
ATOM 986 N N . VAL A 1 124 ? -30.868 -16.839 55.613 1.00 75.00 124 VAL A N 1
ATOM 987 C CA . VAL A 1 124 ? -29.569 -16.167 55.409 1.00 75.00 124 VAL A CA 1
ATOM 988 C C . VAL A 1 124 ? -29.323 -15.043 56.410 1.00 75.00 124 VAL A C 1
ATOM 990 O O . VAL A 1 124 ? -28.297 -15.038 57.079 1.00 75.00 124 VAL A O 1
ATOM 993 N N . LEU A 1 125 ? -30.237 -14.076 56.504 1.00 75.94 125 LEU A N 1
ATOM 994 C CA . LEU A 1 125 ? -29.960 -12.799 57.171 1.00 75.94 125 LEU A CA 1
ATOM 995 C C . LEU A 1 125 ? -30.448 -12.735 58.623 1.00 75.94 125 LEU A C 1
ATOM 997 O O . LEU A 1 125 ? -30.004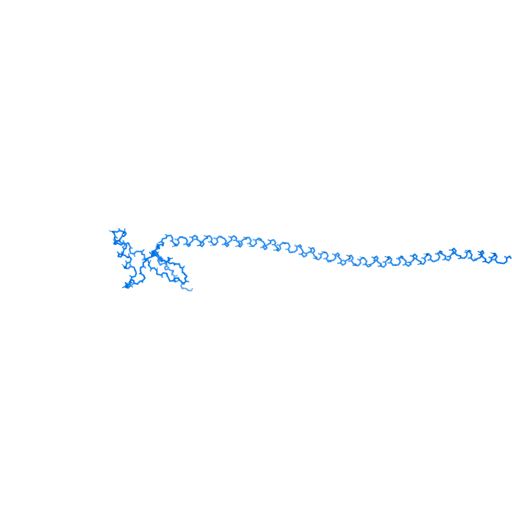 -11.849 59.352 1.00 75.94 125 LEU A O 1
ATOM 1001 N N . GLN A 1 126 ? -31.359 -13.632 59.035 1.00 71.44 126 GLN A N 1
ATOM 1002 C CA . GLN A 1 126 ? -31.997 -13.684 60.370 1.00 71.44 126 GLN A CA 1
ATOM 1003 C C . GLN A 1 126 ? -32.574 -12.334 60.862 1.00 71.44 126 GLN A C 1
ATOM 1005 O O . GLN A 1 126 ? -32.941 -12.182 62.022 1.00 71.44 126 GLN A O 1
ATOM 1010 N N . ASN A 1 127 ? -32.688 -11.358 59.960 1.00 69.62 127 ASN A N 1
ATOM 1011 C CA . ASN A 1 127 ? -33.084 -9.972 60.166 1.00 69.62 127 ASN A CA 1
ATOM 1012 C C . ASN A 1 127 ? -33.962 -9.534 58.988 1.00 69.62 127 ASN A C 1
ATOM 1014 O O . ASN A 1 127 ? -33.929 -10.150 57.919 1.00 69.62 127 ASN A O 1
ATOM 1018 N N . LYS A 1 128 ? -34.739 -8.457 59.168 1.00 67.75 128 LYS A N 1
ATOM 1019 C CA . LYS A 1 128 ? -35.574 -7.901 58.091 1.00 67.75 128 LYS A CA 1
ATOM 1020 C C . LYS A 1 128 ? -34.698 -7.448 56.920 1.00 67.75 128 LYS A C 1
ATOM 1022 O O . LYS A 1 128 ? -33.779 -6.653 57.104 1.00 67.75 128 LYS A O 1
ATOM 1027 N N . VAL A 1 129 ? -35.009 -7.942 55.725 1.00 67.00 129 VAL A N 1
ATOM 1028 C CA . VAL A 1 129 ? -34.309 -7.568 54.492 1.00 67.00 129 VAL A CA 1
ATOM 1029 C C . VAL A 1 129 ? -34.723 -6.147 54.088 1.00 67.00 129 VAL A C 1
ATOM 1031 O O . VAL A 1 129 ? -35.915 -5.832 54.131 1.00 67.00 129 VAL A O 1
ATOM 1034 N N . PRO A 1 130 ? -33.784 -5.271 53.692 1.00 65.19 130 PRO A N 1
ATOM 1035 C CA . PRO A 1 130 ? -34.125 -3.976 53.116 1.00 65.19 130 PRO A CA 1
ATOM 1036 C C . PRO A 1 130 ? -34.943 -4.161 51.835 1.00 65.19 130 PRO A C 1
ATOM 1038 O O . PRO A 1 13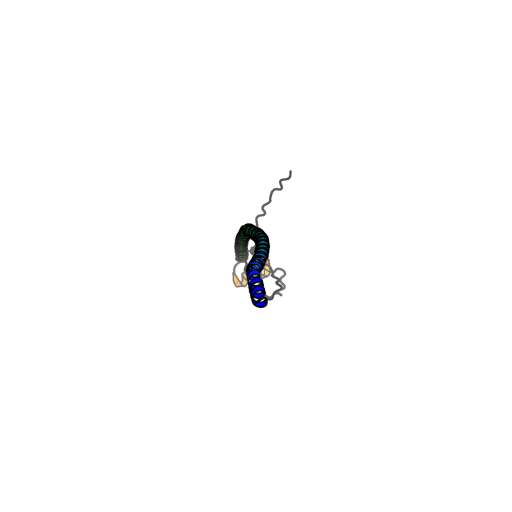0 ? -34.599 -4.978 50.984 1.00 65.19 130 PRO A O 1
ATOM 1041 N N . LYS A 1 131 ? -36.004 -3.369 51.664 1.00 65.25 131 LYS A N 1
ATOM 1042 C CA . LYS A 1 131 ? -36.972 -3.489 50.557 1.00 65.25 131 LYS A CA 1
ATOM 1043 C C . LYS A 1 131 ? -36.463 -2.972 49.196 1.00 65.25 131 LYS A C 1
ATOM 1045 O O . LYS A 1 131 ? -37.261 -2.615 48.340 1.00 65.25 131 LYS A O 1
ATOM 1050 N N . VAL A 1 132 ? -35.146 -2.879 49.019 1.00 63.78 132 VAL A N 1
ATOM 1051 C CA . VAL A 1 132 ? -34.484 -2.138 47.930 1.00 63.78 132 VAL A CA 1
ATOM 1052 C C . VAL A 1 132 ? -33.821 -3.108 46.949 1.00 63.78 132 VAL A C 1
ATOM 1054 O O . VAL A 1 132 ? -32.617 -3.053 46.712 1.00 63.78 132 VAL A O 1
ATOM 1057 N N . PHE A 1 133 ? -34.581 -4.065 46.421 1.00 69.75 133 PHE A N 1
ATOM 1058 C CA . PHE A 1 133 ? -34.082 -4.939 45.362 1.00 69.75 133 PHE A CA 1
ATOM 1059 C C . PHE A 1 133 ? -35.192 -5.282 44.369 1.00 69.75 133 PHE A C 1
ATOM 1061 O O . PHE A 1 133 ? -36.304 -5.629 44.756 1.00 69.75 133 PHE A O 1
ATOM 1068 N N . SER A 1 134 ? -34.862 -5.189 43.085 1.00 72.50 134 SER A N 1
ATOM 1069 C CA . SER A 1 134 ? -35.666 -5.672 41.971 1.00 72.50 134 SER A CA 1
ATOM 1070 C C . SER A 1 134 ? -35.251 -7.100 41.630 1.00 72.50 134 SER A C 1
ATOM 1072 O O . SER A 1 134 ? -34.072 -7.475 41.682 1.00 72.50 134 SER A O 1
ATOM 1074 N N . VAL A 1 135 ? -36.240 -7.927 41.306 1.00 75.25 135 VAL A N 1
ATOM 1075 C CA . VAL A 1 135 ? -36.035 -9.334 40.971 1.00 75.25 135 VAL A CA 1
ATOM 1076 C C . VAL A 1 135 ? -36.485 -9.583 39.547 1.00 75.25 135 VAL A C 1
ATOM 1078 O O . VAL A 1 135 ? -37.680 -9.594 39.258 1.00 75.25 135 VAL A O 1
ATOM 1081 N N . GLU A 1 136 ? -35.537 -9.915 38.676 1.00 71.19 136 GLU A N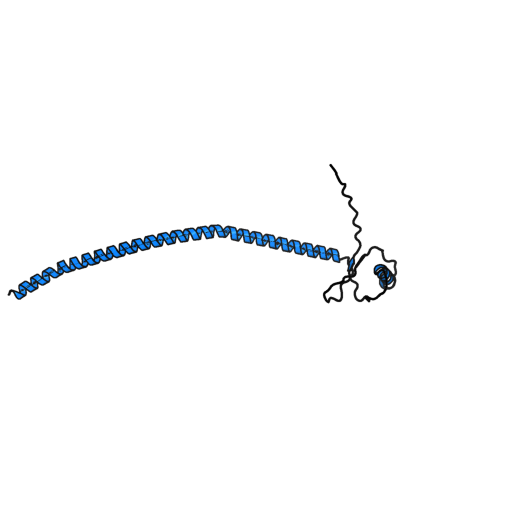 1
ATOM 1082 C CA . GLU A 1 136 ? -35.845 -10.283 37.301 1.00 71.19 136 GLU A CA 1
ATOM 1083 C C . GLU A 1 136 ? -35.594 -11.772 37.045 1.00 71.19 136 GLU A C 1
ATOM 1085 O O . GLU A 1 136 ? -34.574 -12.366 37.422 1.00 71.19 136 GLU A O 1
ATOM 1090 N N . ARG A 1 137 ? -36.552 -12.404 36.358 1.00 69.25 137 ARG A N 1
ATOM 1091 C CA . ARG A 1 137 ? -36.379 -13.753 35.813 1.00 69.25 137 ARG A CA 1
ATOM 1092 C C . ARG A 1 137 ? -35.757 -13.624 34.432 1.00 69.25 137 ARG A C 1
ATOM 1094 O O . ARG A 1 137 ? -36.388 -13.116 33.514 1.00 69.25 137 ARG A O 1
ATOM 1101 N N . HIS A 1 138 ? -34.534 -14.109 34.273 1.00 61.47 138 HIS A N 1
ATOM 1102 C CA . HIS A 1 138 ? -33.908 -14.146 32.959 1.00 61.47 138 HIS A CA 1
ATOM 1103 C C . HIS A 1 138 ? -34.400 -15.378 32.188 1.00 61.47 138 HIS A C 1
ATOM 1105 O O . HIS A 1 138 ? -34.189 -16.506 32.631 1.00 61.47 138 HIS A O 1
ATOM 1111 N N . ILE A 1 139 ? -35.050 -15.161 31.044 1.00 57.19 139 ILE A N 1
ATOM 1112 C CA . ILE A 1 139 ? -35.456 -16.215 30.107 1.00 57.19 139 ILE A CA 1
ATOM 1113 C C . ILE A 1 139 ? -34.464 -16.165 28.943 1.00 57.19 139 ILE A C 1
ATOM 1115 O O . ILE A 1 139 ? -34.636 -15.401 27.999 1.00 57.19 139 ILE A O 1
ATOM 1119 N N . GLY A 1 140 ? -33.368 -16.914 29.050 1.00 50.62 140 GLY A N 1
ATOM 1120 C CA . GLY A 1 140 ? -32.368 -17.022 27.989 1.00 50.62 140 GLY A CA 1
ATOM 1121 C C . GLY A 1 140 ? -32.573 -18.297 27.176 1.00 50.62 140 GLY A C 1
ATOM 1122 O O . GLY A 1 140 ? -32.477 -19.393 27.722 1.00 50.62 140 GLY A O 1
ATOM 1123 N N . SER A 1 141 ? -32.803 -18.177 25.865 1.00 43.16 141 SER A N 1
ATOM 1124 C CA . SER A 1 141 ? -32.761 -19.294 24.913 1.00 43.16 141 SER A CA 1
ATOM 1125 C C . SER A 1 141 ? -31.313 -19.674 24.587 1.00 43.16 141 SER A C 1
ATOM 1127 O O . SER A 1 141 ? -30.844 -19.526 23.461 1.00 43.16 141 SER A O 1
ATOM 1129 N N . ARG A 1 142 ? -30.557 -20.115 25.585 1.00 39.72 142 ARG A N 1
ATOM 1130 C CA . ARG A 1 142 ? -29.306 -20.844 25.380 1.00 39.72 142 ARG A CA 1
ATOM 1131 C C . ARG A 1 142 ? -28.999 -21.553 26.683 1.00 39.72 142 ARG A C 1
ATOM 1133 O O . ARG A 1 142 ? -29.119 -20.954 27.744 1.00 39.72 142 ARG A O 1
ATOM 1140 N N . VAL A 1 143 ? -28.699 -22.840 26.580 1.00 41.41 143 VAL A N 1
ATOM 1141 C CA . VAL A 1 143 ? -28.455 -23.757 27.694 1.00 41.41 143 VAL A CA 1
ATOM 1142 C C . VAL A 1 143 ? -27.284 -23.245 28.538 1.00 41.41 143 VAL A C 1
ATOM 1144 O O . VAL A 1 143 ? -26.141 -23.605 28.304 1.00 41.41 143 VAL A O 1
ATOM 1147 N N . ASP A 1 144 ? -27.587 -22.385 29.502 1.00 40.94 144 ASP A N 1
ATOM 1148 C CA . ASP A 1 144 ? -26.742 -22.040 30.636 1.00 40.94 144 ASP A CA 1
ATOM 1149 C C . ASP A 1 144 ? -27.661 -22.073 31.869 1.00 40.94 144 ASP A C 1
ATOM 1151 O O . ASP A 1 144 ? -28.466 -21.159 32.066 1.00 40.94 144 ASP A O 1
ATOM 1155 N N . PRO A 1 145 ? -27.618 -23.134 32.699 1.00 40.00 145 PRO A N 1
ATOM 1156 C CA . PRO A 1 145 ? -28.588 -23.376 33.782 1.00 40.00 145 PRO A CA 1
ATOM 1157 C C . PRO A 1 145 ? -28.511 -22.372 34.945 1.00 40.00 145 PRO A C 1
ATOM 1159 O O . PRO A 1 145 ? -29.241 -22.457 35.933 1.00 40.00 145 PRO A O 1
ATOM 1162 N N . CYS A 1 146 ? -27.645 -21.380 34.831 1.00 35.31 146 CYS A N 1
ATOM 1163 C CA . CYS A 1 146 ? -27.416 -20.351 35.815 1.00 35.31 146 CYS A CA 1
ATOM 1164 C C . CYS A 1 146 ? -27.563 -19.049 35.045 1.00 35.31 146 CYS A C 1
ATOM 1166 O O . CYS A 1 146 ? -26.712 -18.822 34.214 1.00 35.31 146 CYS A O 1
ATOM 1168 N N . ARG A 1 147 ? -28.560 -1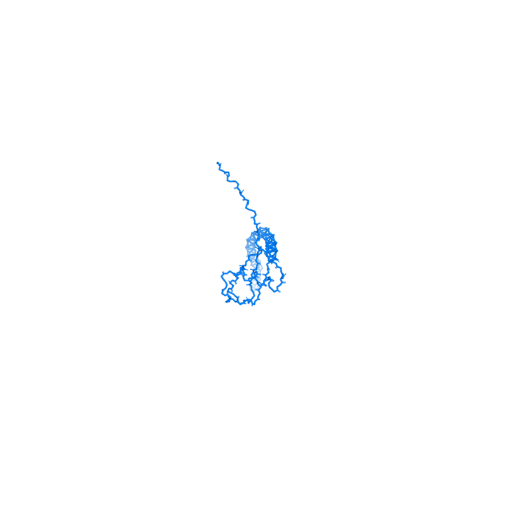8.182 35.266 1.00 41.78 147 ARG A N 1
ATOM 1169 C CA . ARG A 1 147 ? -28.594 -16.718 34.963 1.00 41.78 147 ARG A CA 1
ATOM 1170 C C . ARG A 1 147 ? -29.899 -16.201 35.553 1.00 41.78 147 ARG A C 1
ATOM 1172 O O . ARG A 1 147 ? -30.960 -16.420 35.002 1.00 41.78 147 ARG A O 1
ATOM 1179 N N . ARG A 1 148 ? -29.836 -15.613 36.744 1.00 48.22 148 ARG A N 1
ATOM 1180 C CA . ARG A 1 148 ? -30.962 -14.959 37.421 1.00 48.22 148 ARG A CA 1
ATOM 1181 C C . ARG A 1 148 ? -30.374 -13.720 38.073 1.00 48.22 148 ARG A C 1
ATOM 1183 O O . ARG A 1 148 ? -29.399 -13.872 38.795 1.00 48.22 148 ARG A O 1
ATOM 1190 N N . LEU A 1 149 ? -30.861 -12.535 37.731 1.00 48.69 149 LEU A N 1
ATOM 1191 C CA . LEU A 1 149 ? -30.284 -11.264 38.165 1.00 48.69 149 LEU A CA 1
ATOM 1192 C C . LEU A 1 149 ? -31.196 -10.675 39.245 1.00 48.69 149 LEU A C 1
ATOM 1194 O O . LEU A 1 149 ? -32.388 -10.490 39.013 1.00 48.69 149 LEU A O 1
ATOM 1198 N N . LEU A 1 150 ? -30.648 -10.418 40.428 1.00 46.31 150 LEU A N 1
ATOM 1199 C CA . LEU A 1 150 ? -31.209 -9.442 41.358 1.00 46.31 150 LEU A CA 1
ATOM 1200 C C . LEU A 1 150 ? -30.564 -8.107 40.999 1.00 46.31 150 LEU A C 1
ATOM 1202 O O . LEU A 1 150 ? -29.341 -8.060 40.982 1.00 46.31 150 LEU A O 1
ATOM 1206 N N . THR A 1 151 ? -31.327 -7.070 40.671 1.00 43.56 151 THR A N 1
ATOM 1207 C CA . THR A 1 151 ? -30.792 -5.719 40.444 1.00 43.56 151 THR A CA 1
ATOM 1208 C C . THR A 1 151 ? -31.174 -4.831 41.629 1.00 43.56 151 THR A C 1
ATOM 1210 O O . THR A 1 151 ? -32.322 -4.862 42.069 1.00 43.56 151 THR A O 1
ATOM 1213 N N . PRO A 1 152 ? -30.267 -4.027 42.200 1.00 38.69 152 PRO A N 1
ATOM 1214 C CA . PRO A 1 152 ? -30.669 -2.976 43.125 1.00 38.69 152 PRO A CA 1
ATOM 1215 C C . PRO A 1 152 ? -31.429 -1.898 42.349 1.00 38.69 152 PRO A C 1
ATOM 1217 O O . PRO A 1 152 ? -30.960 -1.429 41.311 1.00 38.69 152 PRO A O 1
ATOM 1220 N N . THR A 1 153 ? -32.590 -1.479 42.848 1.00 41.72 153 THR A N 1
ATOM 1221 C CA . THR A 1 153 ? -33.286 -0.290 42.346 1.00 41.72 153 THR A CA 1
ATOM 1222 C C . THR A 1 153 ? -32.441 0.939 42.647 1.00 41.72 153 THR A C 1
ATOM 1224 O O . THR A 1 153 ? -32.332 1.363 43.796 1.00 41.72 153 THR A O 1
ATOM 1227 N N . THR A 1 154 ? -31.831 1.516 41.617 1.00 40.19 154 THR A N 1
ATOM 1228 C CA . THR A 1 154 ? -31.326 2.885 41.687 1.00 40.19 154 THR A CA 1
ATOM 1229 C C . THR A 1 154 ? -32.520 3.825 41.597 1.00 40.19 154 THR A C 1
ATOM 1231 O O . THR A 1 154 ? -33.077 4.010 40.512 1.00 40.19 154 THR A O 1
ATOM 1234 N N . ASP A 1 155 ? -32.906 4.422 42.723 1.00 39.09 155 ASP A N 1
ATOM 1235 C CA . ASP A 1 155 ? -33.723 5.633 42.725 1.00 39.09 155 ASP A CA 1
ATOM 1236 C C . ASP A 1 155 ? -32.957 6.709 41.952 1.00 39.09 155 ASP A C 1
ATOM 1238 O O . ASP A 1 155 ? -32.018 7.331 42.450 1.00 39.09 155 ASP A O 1
ATOM 1242 N N . SER A 1 156 ? -33.322 6.889 40.686 1.00 37.56 156 SER A N 1
ATOM 1243 C CA . SER A 1 156 ? -32.895 8.056 39.927 1.00 37.56 156 SER A CA 1
ATOM 1244 C C . SER A 1 156 ? -33.776 9.223 40.369 1.00 37.56 156 SER A C 1
ATOM 1246 O O . SER A 1 156 ? -35.001 9.122 40.250 1.00 37.56 156 SER A O 1
ATOM 1248 N N . PRO A 1 157 ? -33.219 10.341 40.863 1.00 39.09 157 PRO A N 1
ATOM 1249 C CA . PRO A 1 157 ? -34.013 11.538 41.047 1.00 39.09 157 PRO A CA 1
ATOM 1250 C C . PRO A 1 157 ? -34.509 11.985 39.671 1.00 39.09 157 PRO A C 1
ATOM 1252 O O . PRO A 1 157 ? -33.737 12.163 38.731 1.00 39.09 157 PRO A O 1
ATOM 1255 N N . THR A 1 158 ? -35.825 12.142 39.552 1.00 42.00 158 THR A N 1
ATOM 1256 C CA . THR A 1 158 ? -36.459 12.766 38.394 1.00 42.00 158 THR A CA 1
ATOM 1257 C C . THR A 1 158 ? -35.941 14.199 38.291 1.00 42.00 158 THR A C 1
ATOM 1259 O O . THR A 1 158 ? -36.423 15.093 38.985 1.00 42.00 158 THR A O 1
ATOM 1262 N N . THR A 1 159 ? -34.948 14.440 37.437 1.00 40.66 159 THR A N 1
ATOM 1263 C CA . THR A 1 159 ? -34.614 15.794 36.998 1.00 40.66 159 THR A CA 1
ATOM 1264 C C . THR A 1 159 ? -35.716 16.241 36.046 1.00 40.66 159 THR A C 1
ATOM 1266 O O . THR A 1 159 ? -35.725 15.894 34.866 1.00 40.66 159 THR A O 1
ATOM 1269 N N . GLN A 1 160 ? -36.688 16.987 36.574 1.00 37.44 160 GLN A N 1
ATOM 1270 C CA . GLN A 1 160 ? -37.599 17.767 35.748 1.00 37.44 160 GLN A CA 1
ATOM 1271 C C . GLN A 1 160 ? -36.776 18.813 34.993 1.00 37.44 160 GLN A C 1
ATOM 1273 O O . GLN A 1 160 ? -36.275 19.769 35.580 1.00 37.44 160 GLN A O 1
ATOM 1278 N N . VAL A 1 161 ? -36.627 18.622 33.685 1.00 47.72 161 VAL A N 1
ATOM 1279 C CA . VAL A 1 161 ? -36.185 19.683 32.780 1.00 47.72 161 VAL A CA 1
ATOM 1280 C C . VAL A 1 161 ? -37.363 20.654 32.624 1.00 47.72 161 VAL A C 1
ATOM 1282 O O . VAL A 1 161 ? -38.447 20.216 32.224 1.00 47.72 161 VAL A O 1
ATOM 1285 N N . PRO A 1 162 ? -37.210 21.954 32.933 1.00 40.59 162 PRO A N 1
ATOM 1286 C CA . PRO A 1 162 ? -38.262 22.918 32.667 1.00 40.59 162 PRO A CA 1
ATOM 1287 C C . PRO A 1 162 ? -38.426 23.070 31.154 1.00 40.59 162 PRO A C 1
ATOM 1289 O O . PRO A 1 162 ? -37.475 23.382 30.437 1.00 40.59 162 PRO A O 1
ATOM 1292 N N . ARG A 1 163 ? -39.653 22.857 30.667 1.00 46.44 163 ARG A N 1
ATOM 1293 C CA . ARG A 1 163 ? -40.055 23.253 29.315 1.00 46.44 163 ARG A CA 1
ATOM 1294 C C . ARG A 1 163 ? -39.978 24.775 29.233 1.00 46.44 163 ARG A C 1
ATOM 1296 O O . ARG A 1 163 ? -40.866 25.455 29.740 1.00 46.44 163 ARG A O 1
ATOM 1303 N N . GLN A 1 164 ? -38.943 25.308 28.592 1.00 46.66 164 GLN A N 1
ATOM 1304 C CA . GLN A 1 164 ? -39.025 26.658 28.051 1.00 46.66 164 GLN A CA 1
ATOM 1305 C C . GLN A 1 164 ? -39.755 26.578 26.716 1.00 46.66 164 GLN A C 1
ATOM 1307 O O . GLN A 1 164 ? -39.246 26.035 25.740 1.00 46.66 164 GLN A O 1
ATOM 1312 N N . GLY A 1 165 ? -40.998 27.049 26.730 1.00 49.25 165 GLY A N 1
ATOM 1313 C CA . GLY A 1 165 ? -41.693 27.481 25.534 1.00 49.25 165 GLY A CA 1
ATOM 1314 C C . GLY A 1 165 ? -41.436 28.967 25.332 1.00 49.25 165 GLY A C 1
ATOM 1315 O O . GLY A 1 165 ? -41.679 29.758 26.243 1.00 49.25 165 GLY A O 1
ATOM 1316 N N . SER A 1 166 ? -40.941 29.319 24.153 1.00 42.84 166 SER A N 1
ATOM 1317 C CA . SER A 1 166 ? -41.357 30.451 23.313 1.00 42.84 166 SER A CA 1
ATOM 1318 C C . SER A 1 166 ? -40.676 30.288 21.963 1.00 42.84 166 SER A C 1
ATOM 1320 O O . SER A 1 166 ? -39.437 30.122 21.967 1.00 42.84 166 SER A O 1
#

Secondary structure (DSSP, 8-state):
-HHHHHHHHHHHHHHHHHHHHHHHHHHHHHHHHHHHHHHHHHHHHHHHHHHHHHHHHHHHHHHHHHHHHHHHHHHHHHHHHHHHHHHHHHHHHHHT-B---S--TT---S-HHHHHHHHIIIIIISSPPPS--EEE----SS--S---EEE---------------

Sequence (166 aa):
MEVTLHNHTSQFKKVPQAILDTKTTLETKIDAVTLDGNLLRTDHWVLVERVTETENDVAMLTPCVKALQENMTHLTTEVDELQRRAEDAEGRSRQNNIRLVGFPERAKVPSTELFLEKWLTGTVLQNKVPKVFSVERHIGSRVDPCRRLLTPTTDSPTTQVPRQGS